Protein AF-A0A5J4VHN7-F1 (afdb_monomer_lite)

Structure (mmCIF, N/CA/C/O backbone):
data_AF-A0A5J4VHN7-F1
#
_entry.id   AF-A0A5J4VHN7-F1
#
loop_
_atom_site.group_PDB
_atom_site.id
_atom_site.type_symbol
_atom_site.label_atom_id
_atom_site.label_alt_id
_atom_site.label_comp_id
_atom_site.label_asym_id
_atom_site.label_entity_id
_atom_site.label_seq_id
_atom_site.pdbx_PDB_ins_code
_atom_site.Cartn_x
_atom_site.Cartn_y
_atom_site.Cartn_z
_atom_site.occupancy
_atom_site.B_iso_or_equiv
_atom_site.auth_seq_id
_atom_site.auth_comp_id
_atom_site.auth_asym_id
_atom_site.auth_atom_id
_atom_site.pdbx_PDB_model_num
ATOM 1 N N . MET A 1 1 ? 32.697 3.827 20.629 1.00 34.69 1 MET A N 1
ATOM 2 C CA . MET A 1 1 ? 31.539 4.498 21.250 1.00 34.69 1 MET A CA 1
ATOM 3 C C . MET A 1 1 ? 30.341 4.150 20.385 1.00 34.69 1 MET A C 1
ATOM 5 O O . MET A 1 1 ? 30.080 4.809 19.391 1.00 34.69 1 MET A O 1
ATOM 9 N N . THR A 1 2 ? 29.761 2.983 20.647 1.00 31.05 2 THR A N 1
ATOM 10 C CA . THR A 1 2 ? 28.743 2.364 19.795 1.00 31.05 2 THR A CA 1
ATOM 11 C C . THR A 1 2 ? 27.408 2.992 20.154 1.00 31.05 2 THR A C 1
ATOM 13 O O . THR A 1 2 ? 26.916 2.765 21.260 1.00 31.05 2 THR A O 1
ATOM 16 N N . LEU A 1 3 ? 26.866 3.822 19.262 1.00 32.84 3 LEU A N 1
ATOM 17 C CA . LEU A 1 3 ? 25.521 4.370 19.396 1.00 32.84 3 LEU A CA 1
ATOM 18 C C . LEU A 1 3 ? 24.545 3.189 19.435 1.00 32.84 3 LEU A C 1
ATOM 20 O O . LEU A 1 3 ? 24.262 2.569 18.414 1.00 32.84 3 LEU A O 1
ATOM 24 N N . HIS A 1 4 ? 24.097 2.838 20.638 1.0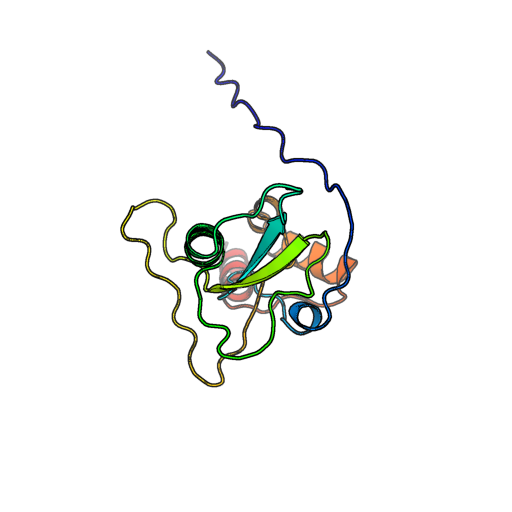0 35.31 4 HIS A N 1
ATOM 25 C CA . HIS A 1 4 ? 22.940 1.981 20.826 1.00 35.31 4 HIS A CA 1
ATOM 26 C C . HIS A 1 4 ? 21.743 2.852 20.470 1.00 35.31 4 HIS A C 1
ATOM 28 O O . HIS A 1 4 ? 21.303 3.670 21.276 1.00 35.31 4 HIS A O 1
ATOM 34 N N . LEU A 1 5 ? 21.280 2.743 19.226 1.00 39.34 5 LEU A N 1
ATOM 35 C CA . LEU A 1 5 ? 19.956 3.224 18.873 1.00 39.34 5 LEU A CA 1
ATOM 36 C C . LEU A 1 5 ? 18.982 2.453 19.767 1.00 39.34 5 LEU A C 1
ATOM 38 O O . LEU A 1 5 ? 18.848 1.236 19.634 1.00 39.34 5 LEU A O 1
ATOM 42 N N . ASN A 1 6 ? 18.380 3.154 20.729 1.00 37.69 6 ASN A N 1
ATOM 43 C CA . ASN A 1 6 ? 17.225 2.664 21.461 1.00 37.69 6 ASN A CA 1
ATOM 44 C C . ASN A 1 6 ? 16.152 2.370 20.414 1.00 37.69 6 ASN A C 1
ATOM 46 O O . ASN A 1 6 ? 15.504 3.284 19.914 1.00 37.69 6 ASN A O 1
ATOM 50 N N . GLN A 1 7 ? 16.020 1.099 20.044 1.00 43.31 7 GLN A N 1
ATOM 51 C CA . GLN A 1 7 ? 14.852 0.604 19.340 1.00 43.31 7 GLN A CA 1
ATOM 52 C C . GLN A 1 7 ? 13.684 0.789 20.305 1.00 43.31 7 GLN A C 1
ATOM 54 O O . GLN A 1 7 ? 13.457 -0.052 21.177 1.00 43.31 7 GLN A O 1
ATOM 59 N N . GLU A 1 8 ? 12.993 1.925 20.211 1.00 45.75 8 GLU A N 1
ATOM 60 C CA . GLU A 1 8 ? 11.647 2.038 20.752 1.00 45.75 8 GLU A CA 1
ATOM 61 C C . GLU A 1 8 ? 10.874 0.843 20.194 1.00 45.75 8 GLU A C 1
ATOM 63 O O . GLU A 1 8 ? 10.734 0.682 18.982 1.00 45.75 8 GLU A O 1
ATOM 68 N N . GLN A 1 9 ? 10.524 -0.087 21.085 1.00 47.00 9 GLN A N 1
ATOM 69 C CA . GLN A 1 9 ? 9.887 -1.345 20.732 1.00 47.00 9 GLN A CA 1
ATOM 70 C C . GLN A 1 9 ? 8.610 -1.028 19.964 1.00 47.00 9 GLN A C 1
ATOM 72 O O . GLN A 1 9 ? 7.620 -0.609 20.565 1.00 47.00 9 GLN A O 1
ATOM 77 N N . ILE A 1 10 ? 8.632 -1.246 18.648 1.00 46.50 10 ILE A N 1
ATOM 78 C CA . ILE A 1 10 ? 7.430 -1.231 17.820 1.00 46.50 10 ILE A CA 1
ATOM 79 C C . ILE A 1 10 ? 6.427 -2.151 18.527 1.00 46.50 10 ILE A C 1
ATOM 81 O O . ILE A 1 10 ? 6.747 -3.327 18.754 1.00 46.50 10 ILE A O 1
ATOM 85 N N . PRO A 1 11 ? 5.261 -1.646 18.968 1.00 52.97 11 PRO A N 1
ATOM 86 C CA . PRO A 1 11 ? 4.345 -2.450 19.751 1.00 52.97 11 PRO A CA 1
ATOM 87 C C . PRO A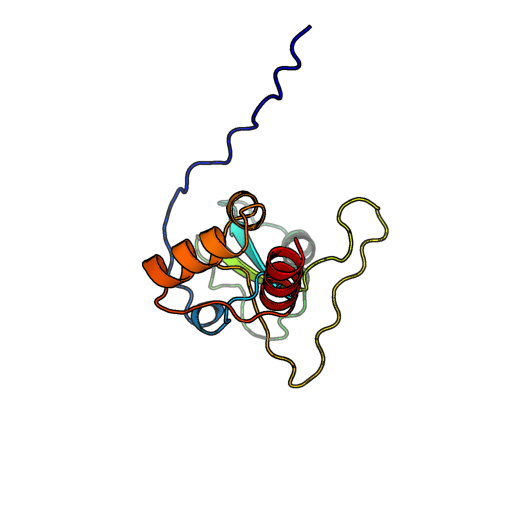 1 11 ? 3.953 -3.678 18.933 1.00 52.97 11 PRO A C 1
ATOM 89 O O . PRO A 1 11 ? 3.452 -3.566 17.814 1.00 52.97 11 PRO A O 1
ATOM 92 N N . LYS A 1 12 ? 4.209 -4.865 19.497 1.00 58.09 12 LYS A N 1
ATOM 93 C CA . LYS A 1 12 ? 3.824 -6.146 18.898 1.00 58.09 12 LYS A CA 1
ATOM 94 C C . LYS A 1 12 ? 2.350 -6.074 18.504 1.00 58.09 12 LYS A C 1
ATOM 96 O O . LYS A 1 12 ? 1.542 -5.639 19.321 1.00 58.09 12 LYS A O 1
ATOM 101 N N . ALA A 1 13 ? 2.008 -6.505 17.288 1.00 67.00 13 ALA A N 1
ATOM 102 C CA . ALA A 1 13 ? 0.627 -6.527 16.813 1.00 67.00 13 ALA A CA 1
ATOM 103 C C . ALA A 1 13 ? -0.304 -7.129 17.884 1.00 67.00 13 ALA A C 1
ATOM 105 O O . ALA A 1 13 ? -0.137 -8.281 18.289 1.00 67.00 13 ALA A O 1
ATOM 106 N N . ILE A 1 14 ? -1.247 -6.319 18.375 1.00 73.38 14 ILE A N 1
ATOM 107 C CA . ILE A 1 14 ? -2.121 -6.668 19.508 1.00 73.38 14 ILE A CA 1
ATOM 108 C C . ILE A 1 14 ? -3.463 -7.274 19.071 1.00 73.38 14 ILE A C 1
ATOM 110 O O . ILE A 1 14 ? -4.249 -7.686 19.920 1.00 73.38 14 ILE A O 1
ATOM 114 N N . GLY A 1 15 ? -3.741 -7.326 17.764 1.00 77.06 15 GLY A N 1
ATOM 115 C CA . GLY A 1 15 ? -4.983 -7.864 17.215 1.00 77.06 15 GLY A CA 1
ATOM 116 C C . GLY A 1 15 ? -5.038 -7.828 15.687 1.00 77.06 15 GLY A C 1
ATOM 117 O O . GLY A 1 15 ? -4.167 -7.251 15.038 1.00 77.06 15 GLY A O 1
ATOM 118 N N . LEU A 1 16 ? -6.083 -8.446 15.132 1.00 79.00 16 LEU A N 1
ATOM 119 C CA . LEU A 1 16 ? -6.421 -8.458 13.708 1.00 79.00 16 LEU A CA 1
ATOM 120 C C . LEU A 1 16 ? -7.873 -7.994 13.542 1.00 79.00 16 LEU A C 1
ATOM 122 O O . LEU A 1 16 ? -8.735 -8.376 14.332 1.00 79.00 16 LEU A O 1
ATOM 126 N N . GLY A 1 17 ? -8.146 -7.202 12.507 1.00 83.25 17 GLY A N 1
ATOM 127 C CA . GLY A 1 17 ? -9.493 -6.751 12.159 1.00 83.25 17 GLY A CA 1
ATOM 128 C C . GLY A 1 17 ? -9.731 -6.815 10.654 1.00 83.25 17 GLY A C 1
ATOM 129 O O . GLY A 1 17 ? -8.793 -6.692 9.868 1.00 83.25 17 GLY A O 1
ATOM 130 N N . VAL A 1 18 ? -10.989 -7.006 10.254 1.00 84.25 18 VAL A N 1
ATOM 131 C CA . VAL A 1 18 ? -11.406 -6.997 8.845 1.00 84.25 18 VAL A CA 1
ATOM 132 C C . VAL A 1 18 ? -12.134 -5.690 8.558 1.00 84.25 18 VAL A C 1
ATOM 134 O O . VAL A 1 18 ? -13.185 -5.418 9.134 1.00 84.25 18 VAL A O 1
ATOM 137 N N . PHE A 1 19 ? -11.582 -4.888 7.649 1.00 84.88 19 PHE A N 1
ATOM 138 C CA . PHE A 1 19 ? -12.101 -3.567 7.306 1.00 84.88 19 PHE A CA 1
ATOM 139 C C . PHE A 1 19 ? -12.503 -3.527 5.833 1.00 84.88 19 PHE A C 1
ATOM 141 O O . PHE A 1 19 ? -11.706 -3.163 4.974 1.00 84.88 19 PHE A O 1
ATOM 148 N N . MET A 1 20 ? -13.763 -3.871 5.551 1.00 86.19 20 MET A N 1
ATOM 149 C CA . MET A 1 20 ? -14.267 -4.101 4.187 1.00 86.19 20 MET A CA 1
ATOM 150 C C . MET A 1 20 ? -13.933 -2.982 3.195 1.00 86.19 20 MET A C 1
ATOM 152 O O . MET A 1 20 ? -13.534 -3.264 2.072 1.00 86.19 20 MET A O 1
ATOM 156 N N . LEU A 1 21 ? -14.064 -1.713 3.594 1.00 84.50 21 LEU A N 1
ATOM 157 C CA . LEU A 1 21 ? -13.745 -0.591 2.705 1.00 84.50 21 LEU A CA 1
ATOM 158 C C . LEU A 1 21 ? -12.246 -0.506 2.392 1.00 84.50 21 LEU A C 1
ATOM 160 O O . LEU A 1 21 ? -11.884 -0.273 1.245 1.00 84.50 21 LEU A O 1
ATOM 164 N N . HIS A 1 22 ? -11.385 -0.765 3.377 1.00 86.81 22 HIS A N 1
ATOM 165 C CA . HIS A 1 22 ? -9.930 -0.711 3.207 1.00 86.81 22 HIS A CA 1
ATOM 166 C C . HIS A 1 22 ? -9.418 -1.875 2.357 1.00 86.81 22 HIS A C 1
ATOM 168 O O . HIS A 1 22 ? -8.468 -1.708 1.603 1.00 86.81 22 HIS A O 1
ATOM 174 N N . SER A 1 23 ? -10.090 -3.029 2.408 1.00 91.19 23 SER A N 1
ATOM 175 C CA . SER A 1 23 ? -9.783 -4.180 1.553 1.00 91.19 23 SER A CA 1
ATOM 176 C C . SER A 1 23 ? -10.001 -3.921 0.055 1.00 91.19 23 SER A C 1
ATOM 178 O O . SER A 1 23 ? -9.604 -4.755 -0.750 1.00 91.19 23 SER A O 1
ATOM 180 N N . ASN A 1 24 ? -10.617 -2.794 -0.331 1.00 94.00 24 ASN A N 1
ATOM 181 C CA . ASN A 1 24 ? -10.742 -2.379 -1.733 1.00 94.00 24 ASN A CA 1
ATOM 182 C C . ASN A 1 24 ? -9.590 -1.476 -2.213 1.00 94.00 24 ASN A C 1
ATOM 184 O O . ASN A 1 24 ? -9.535 -1.154 -3.398 1.00 94.00 24 ASN A O 1
ATOM 188 N N . CYS A 1 25 ? -8.700 -1.020 -1.327 1.00 95.69 25 CYS A N 1
ATOM 189 C CA . CYS A 1 25 ? -7.584 -0.154 -1.705 1.00 95.69 25 CYS A CA 1
ATOM 190 C C . CYS A 1 25 ? -6.407 -0.998 -2.173 1.00 95.69 25 CYS A C 1
ATOM 192 O O . CYS A 1 25 ? -5.853 -1.737 -1.370 1.00 95.69 25 CYS A O 1
ATOM 194 N N . ASN A 1 26 ? -5.993 -0.842 -3.430 1.00 97.44 26 ASN A N 1
ATOM 195 C CA . ASN A 1 26 ? -4.861 -1.578 -3.982 1.00 97.44 26 ASN A CA 1
ATOM 196 C C . ASN A 1 26 ? -3.510 -1.108 -3.427 1.00 97.44 26 ASN A C 1
ATOM 198 O O . ASN A 1 26 ? -3.366 -0.029 -2.842 1.00 97.44 26 ASN A O 1
ATOM 202 N N . HIS A 1 27 ? -2.493 -1.934 -3.666 1.00 97.56 27 HIS A N 1
ATOM 203 C CA . HIS A 1 27 ? -1.126 -1.666 -3.255 1.00 97.56 27 HIS A CA 1
ATOM 204 C C . HIS A 1 27 ? -0.387 -0.688 -4.181 1.00 97.56 27 HIS A C 1
ATOM 206 O O . HIS A 1 27 ? -0.371 -0.858 -5.400 1.00 97.56 27 HIS A O 1
ATOM 212 N N . SER A 1 28 ? 0.377 0.229 -3.589 1.00 97.56 28 SER A N 1
ATOM 213 C CA . SER A 1 28 ? 1.494 0.920 -4.241 1.00 97.56 28 SER A CA 1
ATOM 214 C C . SER A 1 28 ? 2.684 1.029 -3.283 1.00 97.56 28 SER A C 1
ATOM 216 O O . SER A 1 28 ? 2.504 1.305 -2.099 1.00 97.56 28 SER A O 1
ATOM 218 N N . CYS A 1 29 ? 3.921 0.873 -3.782 1.00 96.75 29 CYS A N 1
ATOM 219 C CA . CYS A 1 29 ? 5.132 1.153 -2.987 1.00 96.75 29 CYS A CA 1
ATOM 220 C C . CYS A 1 29 ? 5.399 2.663 -2.815 1.00 96.75 29 CYS A C 1
ATOM 222 O O . CYS A 1 29 ? 6.339 3.048 -2.116 1.00 96.75 29 CYS A O 1
ATOM 224 N N . ILE A 1 30 ? 4.610 3.501 -3.493 1.00 94.44 30 ILE A N 1
ATOM 225 C CA . ILE A 1 30 ? 4.533 4.959 -3.351 1.00 94.44 30 ILE A CA 1
ATOM 226 C C . ILE A 1 30 ? 3.051 5.342 -3.221 1.00 94.44 30 ILE A C 1
ATOM 228 O O . ILE A 1 30 ? 2.461 5.869 -4.164 1.00 94.44 30 ILE A O 1
ATOM 232 N N . PRO A 1 31 ? 2.402 4.968 -2.107 1.00 95.00 31 PRO A N 1
ATOM 233 C CA . PRO A 1 31 ? 0.966 5.152 -1.966 1.00 95.00 31 PRO A CA 1
ATOM 234 C C . PRO A 1 31 ? 0.607 6.633 -1.816 1.00 95.00 31 PRO A C 1
ATOM 236 O O . PRO A 1 31 ? 1.387 7.417 -1.271 1.00 95.00 31 PRO A O 1
ATOM 239 N N . ASN A 1 32 ? -0.590 7.002 -2.276 1.00 94.44 32 ASN A N 1
ATOM 240 C CA . ASN A 1 32 ? -1.150 8.346 -2.094 1.00 94.44 32 ASN A CA 1
ATOM 241 C C . ASN A 1 32 ? -2.015 8.463 -0.823 1.00 94.44 32 ASN A C 1
ATOM 243 O O . ASN A 1 32 ? -2.383 9.571 -0.426 1.00 94.44 32 ASN A O 1
ATOM 247 N N . SER A 1 33 ? -2.282 7.345 -0.142 1.00 92.88 33 SER A N 1
ATOM 248 C CA . SER A 1 33 ? -3.000 7.290 1.129 1.00 92.88 33 SER A CA 1
ATOM 249 C C . SER A 1 33 ? -2.315 6.355 2.132 1.00 92.88 33 SER A C 1
ATOM 251 O O . SER A 1 33 ? -1.550 5.464 1.765 1.00 92.88 33 SER A O 1
ATOM 253 N N . GLU A 1 34 ? -2.589 6.558 3.415 1.00 90.44 34 GLU A N 1
ATOM 254 C CA . GLU A 1 34 ? -2.150 5.704 4.515 1.00 90.44 34 GLU A CA 1
ATOM 255 C C . GLU A 1 34 ? -3.335 5.346 5.419 1.00 90.44 34 GLU A C 1
ATOM 257 O O . GLU A 1 34 ? -4.274 6.131 5.583 1.00 90.44 34 GLU A O 1
ATOM 262 N N . ALA A 1 35 ? -3.302 4.138 5.984 1.00 85.94 35 ALA A N 1
ATOM 263 C CA . ALA A 1 35 ? -4.321 3.654 6.904 1.00 85.94 35 ALA A CA 1
ATOM 264 C C . ALA A 1 35 ? -3.849 3.868 8.349 1.00 85.94 35 ALA A C 1
ATOM 266 O O . ALA A 1 35 ? -2.856 3.284 8.777 1.00 85.94 35 ALA A O 1
ATOM 267 N N . VAL A 1 36 ? -4.570 4.694 9.102 1.00 82.06 36 VAL A N 1
ATOM 268 C CA . VAL A 1 36 ? -4.234 5.082 10.477 1.00 82.06 36 VAL A CA 1
ATOM 269 C C . VAL A 1 36 ? -5.264 4.499 11.435 1.00 82.06 36 VAL A C 1
ATOM 271 O O . VAL A 1 36 ? -6.471 4.664 11.244 1.00 82.06 36 VAL A O 1
ATOM 274 N N . VAL A 1 37 ? -4.789 3.811 12.475 1.00 75.75 37 VAL A N 1
ATOM 275 C CA . VAL A 1 37 ? -5.635 3.247 13.533 1.00 75.75 37 VAL A CA 1
ATOM 276 C C . VAL A 1 37 ? -5.711 4.217 14.706 1.00 75.75 37 VAL A C 1
ATOM 278 O O . VAL A 1 37 ? -4.697 4.526 15.327 1.00 75.75 37 VAL A O 1
ATOM 281 N N . TYR A 1 38 ? -6.923 4.618 15.070 1.00 70.62 38 TYR A N 1
ATOM 282 C CA . TYR A 1 38 ? -7.209 5.383 16.280 1.00 70.62 38 TYR A CA 1
ATOM 283 C C . TYR A 1 38 ? -7.824 4.462 17.329 1.00 70.62 38 TYR A C 1
ATOM 285 O O . TYR A 1 38 ? -8.843 3.814 17.077 1.00 70.62 38 TYR A O 1
ATOM 293 N N . LYS A 1 39 ? -7.212 4.396 18.514 1.00 67.06 39 LYS A N 1
ATOM 294 C CA . LYS A 1 39 ? -7.816 3.729 19.673 1.00 67.06 39 LYS A CA 1
ATOM 295 C C . LYS A 1 39 ? -8.868 4.657 20.261 1.00 67.06 39 LYS A C 1
ATOM 297 O O . LYS A 1 39 ? -8.555 5.803 20.561 1.00 67.06 39 LYS A O 1
ATOM 302 N N . ILE A 1 40 ? -10.086 4.161 20.435 1.00 64.12 40 ILE A N 1
ATOM 303 C CA . ILE A 1 40 ? -11.144 4.919 21.100 1.00 64.12 40 ILE A CA 1
ATOM 304 C C . ILE A 1 40 ? -10.940 4.730 22.611 1.00 64.12 40 ILE A C 1
ATOM 306 O O . ILE A 1 40 ? -10.966 3.580 23.065 1.00 64.12 40 ILE A O 1
ATOM 310 N N . PRO A 1 41 ? -10.661 5.799 23.385 1.00 54.06 41 PRO A N 1
ATOM 311 C CA . PRO A 1 41 ? -10.403 5.678 24.815 1.00 54.06 41 PRO A CA 1
ATOM 312 C C . PRO A 1 41 ? -11.598 5.073 25.557 1.00 54.06 41 PRO A C 1
ATOM 314 O O . PRO A 1 41 ? -12.753 5.359 25.246 1.00 54.06 41 PRO A O 1
ATOM 317 N N . GLN A 1 42 ? -11.314 4.261 26.575 1.00 55.56 42 GLN A N 1
ATOM 318 C CA . GLN A 1 42 ? -12.305 3.882 27.575 1.00 55.56 42 GLN A CA 1
ATOM 319 C C . GLN A 1 42 ? -12.420 5.026 28.580 1.00 55.56 42 GLN A C 1
ATOM 321 O O . GLN A 1 42 ? -11.593 5.121 29.484 1.00 55.56 42 GLN A O 1
ATOM 326 N N . THR A 1 43 ? -13.429 5.881 28.465 1.00 48.34 43 THR A N 1
ATOM 327 C CA . THR A 1 43 ? -13.818 6.720 29.601 1.00 48.34 43 THR A CA 1
ATOM 328 C C . THR A 1 43 ? -15.312 6.599 29.853 1.00 48.34 43 THR A C 1
ATOM 330 O O . THR A 1 43 ? -16.152 6.906 29.014 1.00 48.34 43 THR A O 1
ATOM 333 N N . SER A 1 44 ? -15.638 6.159 31.067 1.00 46.38 44 SER A N 1
ATOM 334 C CA . SER A 1 44 ? -16.914 6.429 31.734 1.00 46.38 44 SER A CA 1
ATOM 335 C C . SER A 1 44 ? -17.087 7.918 32.074 1.00 46.38 44 SER A C 1
ATOM 337 O O . SER A 1 44 ? -18.128 8.311 32.594 1.00 46.38 44 SER A O 1
ATOM 339 N N . GLU A 1 45 ? -16.082 8.746 31.786 1.00 49.53 45 GLU A N 1
ATOM 340 C CA . GLU A 1 45 ? -16.162 10.199 31.816 1.00 49.53 45 GLU A CA 1
ATOM 341 C C . GLU A 1 45 ? -16.593 10.704 30.439 1.00 49.53 45 GLU A C 1
ATOM 343 O O . GLU A 1 45 ? -15.999 10.355 29.416 1.00 49.53 45 GLU A O 1
ATOM 348 N N . GLN A 1 46 ? -17.667 11.493 30.440 1.00 48.22 46 GLN A N 1
ATOM 349 C CA . GLN A 1 46 ? -18.171 12.230 29.290 1.00 48.22 46 GLN A CA 1
ATOM 350 C C . GLN A 1 46 ? -17.010 13.029 28.686 1.00 48.22 46 GLN A C 1
ATOM 352 O O . GLN A 1 46 ? -16.593 14.031 29.257 1.00 48.22 46 GLN A O 1
ATOM 357 N N . LEU A 1 47 ? -16.455 12.572 27.562 1.00 49.94 47 LEU A N 1
ATOM 358 C CA . LEU A 1 47 ? -15.568 13.412 26.767 1.00 49.94 47 LEU A CA 1
ATOM 359 C C . LEU A 1 47 ? -16.427 14.575 26.268 1.00 49.94 47 LEU A C 1
ATOM 361 O O . LEU A 1 47 ? -17.413 14.350 25.562 1.00 49.94 47 LEU A O 1
ATOM 365 N N . ASP A 1 48 ? -16.098 15.799 26.683 1.00 48.56 48 ASP A N 1
ATOM 366 C CA . ASP A 1 48 ? -16.800 16.994 26.224 1.00 48.56 48 ASP A CA 1
ATOM 367 C C . ASP A 1 48 ? -16.800 17.004 24.691 1.00 48.56 48 ASP A C 1
ATOM 369 O O . ASP A 1 48 ? -15.771 16.762 24.053 1.00 48.56 48 ASP A O 1
ATOM 373 N N . ASN A 1 49 ? -17.959 17.286 24.089 1.00 48.06 49 ASN A N 1
ATOM 374 C CA . ASN A 1 49 ? -18.151 17.246 22.634 1.00 48.06 49 ASN A CA 1
ATOM 375 C C . ASN A 1 49 ? -17.075 18.048 21.869 1.00 48.06 49 ASN A C 1
ATOM 377 O O . ASN A 1 49 ? -16.692 17.670 20.767 1.00 48.06 49 ASN A O 1
ATOM 381 N N . GLU A 1 50 ? -16.524 19.101 22.480 1.00 50.62 50 GLU A N 1
ATOM 382 C CA . GLU A 1 50 ? -15.454 19.931 21.915 1.00 50.62 50 GLU A CA 1
ATOM 383 C C . GLU A 1 50 ? -14.092 19.206 21.804 1.00 50.62 50 GLU A C 1
ATOM 385 O O . GLU A 1 50 ? -13.300 19.491 20.903 1.00 50.62 50 GLU A O 1
ATOM 390 N N . GLN A 1 51 ? -13.798 18.254 22.697 1.00 50.59 51 GLN A N 1
ATOM 391 C CA . GLN A 1 51 ? -12.580 17.434 22.652 1.00 50.59 51 GLN A CA 1
ATOM 392 C C . GLN A 1 51 ? -12.705 16.308 21.622 1.00 50.59 51 GLN A C 1
ATOM 394 O O . GLN A 1 51 ? -11.765 16.074 20.861 1.00 50.59 51 GLN A O 1
ATOM 399 N N . ILE A 1 52 ? -13.889 15.690 21.521 1.00 49.56 52 ILE A N 1
ATOM 400 C CA . ILE A 1 52 ? -14.210 14.731 20.453 1.00 49.56 52 ILE A CA 1
ATOM 401 C C . ILE A 1 52 ? -14.082 15.415 19.087 1.00 49.56 52 ILE A C 1
ATOM 403 O O . ILE A 1 52 ? -13.450 14.876 18.183 1.00 49.56 52 ILE A O 1
ATOM 407 N N . GLU A 1 53 ? -14.609 16.631 18.930 1.00 48.00 53 GLU A N 1
ATOM 408 C CA . GLU A 1 53 ? -14.491 17.394 17.683 1.00 48.00 53 GLU A CA 1
ATOM 409 C C . GLU A 1 53 ? -13.045 17.766 17.326 1.00 48.00 53 GLU A C 1
ATOM 411 O O . GLU A 1 53 ? -12.723 17.813 16.140 1.00 48.00 53 GLU A O 1
ATOM 416 N N . LYS A 1 54 ? -12.160 17.990 18.309 1.00 51.22 54 LYS A N 1
ATOM 417 C CA . LYS A 1 54 ? -10.735 18.299 18.078 1.00 51.22 54 LYS A CA 1
ATOM 418 C C . LYS A 1 54 ? -9.901 17.057 17.739 1.00 51.22 54 LYS A C 1
ATOM 420 O O . LYS A 1 54 ? -9.116 17.119 16.793 1.00 51.22 54 LYS A O 1
ATOM 425 N N . GLU A 1 55 ? -10.089 15.931 18.434 1.00 48.72 55 GLU A N 1
ATOM 426 C CA . GLU A 1 55 ? -9.350 14.680 18.166 1.00 48.72 55 GLU A CA 1
ATOM 427 C C . GLU A 1 55 ? -9.887 13.896 16.955 1.00 48.72 55 GLU A C 1
ATOM 429 O O . GLU A 1 55 ? -9.115 13.243 16.253 1.00 48.72 55 GLU A O 1
ATOM 434 N N . PHE A 1 56 ? -11.185 14.004 16.647 1.00 52.44 56 PHE A N 1
ATOM 435 C CA . PHE A 1 56 ? -11.831 13.333 15.508 1.00 52.44 56 PHE A CA 1
ATOM 436 C C . PHE A 1 56 ? -12.171 14.279 14.349 1.00 52.44 56 PHE A C 1
ATOM 438 O O . PHE A 1 56 ? -12.916 13.884 13.444 1.00 52.44 56 PHE A O 1
ATOM 445 N N . SER A 1 57 ? -11.622 15.502 14.359 1.00 40.31 57 SER A N 1
ATOM 446 C CA . SER A 1 57 ? -11.879 16.555 13.369 1.00 40.31 57 SER A CA 1
ATOM 447 C C . SER A 1 57 ? -11.813 16.031 11.925 1.00 40.31 57 SER A C 1
ATOM 449 O O . SER A 1 57 ? -10.745 15.806 11.370 1.00 40.31 57 SER A O 1
ATOM 451 N N . PHE A 1 58 ? -12.982 15.775 11.325 1.00 44.56 58 PHE A N 1
ATOM 452 C CA . PHE A 1 58 ? -13.365 16.148 9.956 1.00 44.56 58 PHE A CA 1
ATOM 453 C C . PHE A 1 58 ? -14.803 15.671 9.663 1.00 44.56 58 PHE A C 1
ATOM 455 O O . PHE A 1 58 ? -15.061 14.482 9.491 1.00 44.56 58 PHE A O 1
ATOM 462 N N . SER A 1 59 ? -15.724 16.639 9.643 1.00 38.81 59 SER A N 1
ATOM 463 C CA . SER A 1 59 ? -17.065 16.667 9.032 1.00 38.81 59 SER A CA 1
ATOM 464 C C . SER A 1 59 ? -17.693 15.335 8.574 1.00 38.81 59 SER A C 1
ATOM 466 O O . SER A 1 59 ? -17.752 15.051 7.376 1.00 38.81 59 SER A O 1
ATOM 468 N N . TYR A 1 60 ? -18.285 14.576 9.498 1.00 41.53 60 TYR A N 1
ATOM 469 C CA . TYR A 1 60 ? -19.376 13.655 9.161 1.00 41.53 60 TYR A CA 1
ATOM 470 C C . TYR A 1 60 ? -20.691 14.366 9.494 1.00 41.53 60 TYR A C 1
ATOM 472 O O . TYR A 1 60 ? -21.237 14.245 10.589 1.00 41.53 60 TYR A O 1
ATOM 480 N N . GLN A 1 61 ? -21.162 15.210 8.572 1.00 36.38 61 GLN A N 1
ATOM 481 C CA . GLN A 1 61 ? -22.484 15.819 8.692 1.00 36.38 61 GLN A CA 1
ATOM 482 C C . GLN A 1 61 ? -23.545 14.715 8.588 1.00 36.38 61 GLN A C 1
ATOM 484 O O . GLN A 1 61 ? -23.922 14.307 7.494 1.00 36.38 61 GLN A O 1
ATOM 489 N N . GLY A 1 62 ? -24.045 14.254 9.736 1.00 35.41 62 GLY A N 1
ATOM 490 C CA . GLY A 1 62 ? -25.419 13.760 9.823 1.00 35.41 62 GLY A CA 1
ATOM 491 C C . GLY A 1 62 ? -25.654 12.274 10.077 1.00 35.41 62 GLY A C 1
ATOM 492 O O . GLY A 1 62 ? -26.773 11.833 9.830 1.00 35.41 62 GLY A O 1
ATOM 493 N N . GLN A 1 63 ? -24.700 11.498 10.602 1.00 39.59 63 GLN A N 1
ATOM 494 C CA . GLN A 1 63 ? -25.033 10.198 11.208 1.00 39.59 63 GLN A CA 1
ATOM 495 C C . GLN A 1 63 ? -24.322 10.021 12.551 1.00 39.59 63 GLN A C 1
ATOM 497 O O . GLN A 1 63 ? -23.119 10.237 12.666 1.00 39.59 63 GLN A O 1
ATOM 502 N N . ASN A 1 64 ? -25.122 9.686 13.565 1.00 38.28 64 ASN A N 1
ATOM 503 C CA . ASN A 1 64 ? -24.773 9.608 14.979 1.00 38.28 64 ASN A CA 1
ATOM 504 C C . ASN A 1 64 ? -23.457 8.855 15.238 1.00 38.28 64 ASN A C 1
ATOM 506 O O . ASN A 1 64 ? -23.366 7.650 15.010 1.00 38.28 64 ASN A O 1
ATOM 510 N N . LEU A 1 65 ? -22.481 9.551 15.829 1.00 45.12 65 LEU A N 1
ATOM 511 C CA . LEU A 1 65 ? -21.288 8.963 16.459 1.00 45.12 65 LEU A CA 1
ATOM 512 C C . LEU A 1 65 ? -21.626 8.110 17.703 1.00 45.12 65 LEU A C 1
ATOM 514 O O . LEU A 1 65 ? -20.739 7.476 18.267 1.00 45.12 65 LEU A O 1
ATOM 518 N N . GLU A 1 66 ? -22.903 8.029 18.098 1.00 43.72 66 GLU A N 1
ATOM 519 C CA . GLU A 1 66 ? -23.396 7.263 19.255 1.00 43.72 66 GLU A CA 1
ATOM 520 C C . GLU A 1 66 ? -23.167 5.734 19.179 1.00 43.72 66 GLU A C 1
ATOM 522 O O . GLU 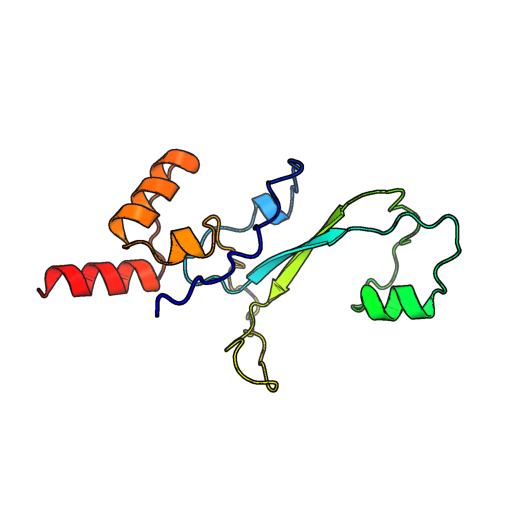A 1 66 ? -23.508 5.019 20.122 1.00 43.72 66 GLU A O 1
ATOM 527 N N . ILE A 1 67 ? -22.596 5.197 18.092 1.00 44.59 67 ILE A N 1
ATOM 528 C CA . ILE A 1 67 ? -22.465 3.741 17.874 1.00 44.59 67 ILE A CA 1
ATOM 529 C C . ILE A 1 67 ? -21.041 3.202 18.108 1.00 44.59 67 ILE A C 1
ATOM 531 O O . ILE A 1 67 ? -20.852 1.988 18.134 1.00 44.59 67 ILE A O 1
ATOM 535 N N . LEU A 1 68 ? -20.026 4.027 18.375 1.00 46.44 68 LEU A N 1
ATOM 536 C CA . LEU A 1 68 ? -18.689 3.498 18.695 1.00 46.44 68 LEU A CA 1
ATOM 537 C C . LEU A 1 68 ? -18.561 3.159 20.189 1.00 46.44 68 LEU A C 1
ATOM 539 O O . LEU A 1 68 ? -17.771 3.745 20.924 1.00 46.44 68 LEU A O 1
ATOM 543 N N . ARG A 1 69 ? -19.366 2.191 20.645 1.00 46.69 69 ARG A N 1
ATOM 544 C CA . ARG A 1 69 ? -19.187 1.541 21.948 1.00 46.69 69 ARG A CA 1
ATOM 545 C C . ARG A 1 69 ? -17.961 0.635 21.867 1.00 46.69 69 ARG A C 1
ATOM 547 O O . ARG A 1 69 ? -18.093 -0.495 21.421 1.00 46.69 69 ARG A O 1
ATOM 554 N N . GLU A 1 70 ? -16.812 1.155 22.299 1.00 56.47 70 GLU A N 1
ATOM 555 C CA . GLU A 1 70 ? -15.534 0.439 22.458 1.00 56.47 70 GLU A CA 1
ATOM 556 C C . GLU A 1 70 ? -14.919 -0.076 21.136 1.00 56.47 70 GLU A C 1
ATOM 558 O O . GLU A 1 70 ? -15.534 -0.819 20.376 1.00 56.47 70 GLU A O 1
ATOM 563 N N . GLY A 1 71 ? -13.666 0.288 20.831 1.00 61.94 71 GLY A N 1
ATOM 564 C CA . GLY A 1 71 ? -12.987 -0.273 19.657 1.00 61.94 71 GLY A CA 1
ATOM 565 C C . GLY A 1 71 ? -11.844 0.558 19.084 1.00 61.94 71 GLY A C 1
ATOM 566 O O . GLY A 1 71 ? -11.295 1.454 19.726 1.00 61.94 71 GLY A O 1
ATOM 567 N N . ALA A 1 72 ? -11.473 0.226 17.849 1.00 65.81 72 ALA A N 1
ATOM 568 C CA . ALA A 1 72 ? -10.482 0.947 17.066 1.00 65.81 72 ALA A CA 1
ATOM 569 C C . ALA A 1 72 ? -11.103 1.410 15.743 1.00 65.81 72 ALA A C 1
ATOM 571 O O . ALA A 1 72 ? -11.796 0.642 15.073 1.00 65.81 72 ALA A O 1
ATOM 572 N N . LEU A 1 73 ? -10.844 2.659 15.365 1.00 72.50 73 LEU A N 1
ATOM 573 C CA . LEU A 1 73 ? -11.247 3.223 14.083 1.00 72.50 73 LEU A CA 1
ATOM 574 C C . LEU A 1 73 ? -10.059 3.158 13.122 1.00 72.50 73 LEU A C 1
ATOM 576 O O . LEU A 1 73 ? -9.018 3.744 13.404 1.00 72.50 73 LEU A O 1
ATOM 580 N N . LEU A 1 74 ? -10.220 2.487 11.982 1.00 77.88 74 LEU A N 1
ATOM 581 C CA . LEU A 1 74 ? -9.258 2.562 10.882 1.00 77.88 74 LEU A CA 1
ATOM 582 C C . LEU A 1 74 ? -9.706 3.658 9.910 1.00 77.88 74 LEU A C 1
ATOM 584 O O . LEU A 1 74 ? -10.842 3.634 9.428 1.00 77.88 74 LEU A O 1
ATOM 588 N N . ARG A 1 75 ? -8.830 4.628 9.651 1.00 82.44 75 ARG A N 1
ATOM 589 C CA . ARG A 1 75 ? -9.086 5.772 8.773 1.00 82.44 75 ARG A CA 1
ATOM 590 C C . ARG A 1 75 ? -8.072 5.793 7.637 1.00 82.44 75 ARG A C 1
ATOM 592 O O . ARG A 1 75 ? -6.878 5.692 7.886 1.00 82.44 75 ARG A O 1
ATOM 599 N N . LEU A 1 76 ? -8.543 6.021 6.414 1.00 85.12 76 LEU A N 1
ATOM 600 C CA . LEU A 1 76 ? -7.684 6.395 5.292 1.00 85.12 76 LEU A CA 1
ATOM 601 C C . LEU A 1 76 ? -7.467 7.902 5.299 1.00 85.12 76 LEU A C 1
ATOM 603 O O . LEU A 1 76 ? -8.429 8.673 5.282 1.00 85.12 76 LEU A O 1
ATOM 607 N N . VAL A 1 77 ? -6.207 8.316 5.315 1.00 85.75 77 VAL A N 1
ATOM 608 C CA . VAL A 1 77 ? -5.809 9.720 5.188 1.00 85.75 77 VAL A CA 1
ATOM 609 C C . VAL A 1 77 ? -4.859 9.876 4.007 1.00 85.75 77 VAL A C 1
ATOM 611 O O . VAL A 1 77 ? -4.213 8.920 3.579 1.00 85.75 77 VAL A O 1
ATOM 614 N N . THR A 1 78 ? -4.812 11.065 3.414 1.00 86.69 78 THR A N 1
ATOM 615 C CA . THR A 1 78 ? -3.849 11.373 2.348 1.00 86.69 78 THR A CA 1
ATOM 616 C C . THR A 1 78 ? -2.442 11.373 2.922 1.00 86.69 78 THR A C 1
ATOM 618 O O . THR A 1 78 ? -2.221 12.003 3.959 1.00 86.69 78 THR A O 1
ATOM 621 N N . LYS A 1 79 ? -1.492 10.739 2.231 1.00 83.44 79 LYS A N 1
ATOM 622 C CA . LYS A 1 79 ? -0.100 10.729 2.682 1.00 83.44 79 LYS A CA 1
ATOM 623 C C . LYS A 1 79 ? 0.496 12.142 2.632 1.00 83.44 79 LYS A C 1
ATOM 625 O O . LYS A 1 79 ? 0.146 12.957 1.774 1.00 83.44 79 LYS A O 1
ATOM 630 N N . ARG A 1 80 ? 1.388 12.429 3.572 1.00 80.06 80 ARG A N 1
ATOM 631 C CA . ARG A 1 80 ? 2.116 13.692 3.704 1.00 80.06 80 ARG A CA 1
ATOM 632 C C . ARG A 1 80 ? 3.351 13.732 2.792 1.00 80.06 80 ARG A C 1
ATOM 634 O O . ARG A 1 80 ? 4.031 12.724 2.620 1.00 80.06 80 ARG A O 1
ATOM 641 N N . LEU A 1 81 ? 3.614 14.887 2.180 1.00 66.12 81 LEU A N 1
ATOM 642 C CA . LEU A 1 81 ? 4.866 15.184 1.482 1.00 66.12 81 LEU A CA 1
ATOM 643 C C . LEU A 1 81 ? 5.855 15.725 2.520 1.00 66.12 81 LEU A C 1
ATOM 645 O O . LEU A 1 81 ? 5.647 16.824 3.034 1.00 66.12 81 LEU A O 1
ATOM 649 N N . ASP A 1 82 ? 6.891 14.933 2.794 1.00 61.81 82 ASP A N 1
ATOM 650 C CA . ASP A 1 82 ? 8.057 15.228 3.636 1.00 61.81 82 ASP A CA 1
ATOM 651 C C . ASP A 1 82 ? 7.768 15.396 5.144 1.00 61.81 82 ASP A C 1
ATOM 653 O O . ASP A 1 82 ? 7.407 16.466 5.628 1.00 61.81 82 ASP A O 1
ATOM 657 N N . ASP A 1 83 ? 8.016 14.337 5.926 1.00 56.72 83 ASP A N 1
ATOM 658 C CA . ASP A 1 83 ? 7.815 14.313 7.390 1.00 56.72 83 ASP A CA 1
ATOM 659 C C . ASP A 1 83 ? 8.834 15.161 8.187 1.00 56.72 83 ASP A C 1
ATOM 661 O O . ASP A 1 83 ? 8.765 15.232 9.413 1.00 56.72 83 ASP A O 1
ATOM 665 N N . GLN A 1 84 ? 9.803 15.790 7.512 1.00 52.47 84 GLN A N 1
ATOM 666 C CA . GLN A 1 84 ?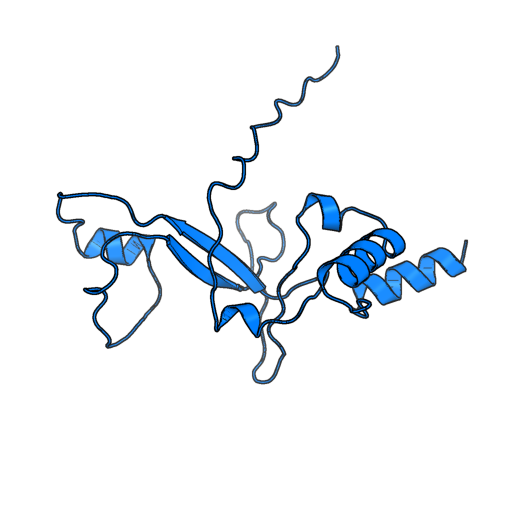 10.953 16.453 8.146 1.00 52.47 84 GLN A CA 1
ATOM 667 C C . GLN A 1 84 ? 10.718 17.934 8.492 1.00 52.47 84 GLN A C 1
ATOM 669 O O . GLN A 1 84 ? 11.432 18.460 9.341 1.00 52.47 84 GLN A O 1
ATOM 674 N N . ASP A 1 85 ? 9.715 18.601 7.907 1.00 46.91 85 ASP A N 1
ATOM 675 C CA . ASP A 1 85 ? 9.455 20.028 8.139 1.00 46.91 85 ASP A CA 1
ATOM 676 C C . ASP A 1 85 ? 8.005 20.295 8.568 1.00 46.91 85 ASP A C 1
ATOM 678 O O . ASP A 1 85 ? 7.053 19.731 8.029 1.00 46.91 85 ASP A O 1
ATOM 682 N N . GLN A 1 86 ? 7.824 21.241 9.500 1.00 52.06 86 GLN A N 1
ATOM 683 C CA . GLN A 1 86 ? 6.530 21.679 10.065 1.00 52.06 86 GLN A CA 1
ATOM 684 C C . GLN A 1 86 ? 5.560 22.308 9.038 1.00 52.06 86 GLN A C 1
ATOM 686 O O . GLN A 1 86 ? 4.506 22.820 9.410 1.00 52.06 86 GLN A O 1
ATOM 691 N N . ASN A 1 87 ? 5.902 22.281 7.748 1.00 51.38 87 ASN A N 1
ATOM 692 C CA . ASN A 1 87 ? 5.097 22.778 6.636 1.00 51.38 87 ASN A CA 1
ATOM 693 C C . ASN A 1 87 ? 4.671 21.634 5.699 1.00 51.38 87 ASN A C 1
ATOM 695 O O . ASN A 1 87 ? 4.732 21.745 4.473 1.00 51.38 87 ASN A O 1
ATOM 699 N N . THR A 1 88 ? 4.292 20.505 6.294 1.00 58.94 88 THR A N 1
ATOM 700 C CA . THR A 1 88 ? 3.953 19.275 5.585 1.00 58.94 88 THR A CA 1
ATOM 701 C C . THR A 1 88 ? 2.719 19.469 4.702 1.00 58.94 88 THR A C 1
ATOM 703 O O . THR A 1 88 ? 1.632 19.794 5.185 1.00 58.94 88 THR A O 1
ATOM 706 N N . LYS A 1 89 ? 2.861 19.259 3.391 1.00 76.75 89 LYS A N 1
ATOM 707 C CA . LYS A 1 89 ? 1.754 19.372 2.431 1.00 76.75 89 LYS A CA 1
ATOM 708 C C . LYS A 1 89 ? 1.169 17.988 2.156 1.00 76.75 89 LYS A C 1
ATOM 710 O O . LYS A 1 89 ? 1.901 17.073 1.806 1.00 76.75 89 LYS A O 1
ATOM 715 N N . ASN A 1 90 ? -0.146 17.823 2.259 1.00 80.25 90 ASN A N 1
ATOM 716 C CA . ASN A 1 90 ? -0.790 16.563 1.872 1.00 80.25 90 ASN A CA 1
ATOM 717 C C . ASN A 1 90 ? -0.692 16.331 0.357 1.00 80.25 90 ASN A C 1
ATOM 719 O O . ASN A 1 90 ? -0.801 17.275 -0.435 1.00 80.25 90 ASN A O 1
ATOM 723 N N . ILE A 1 91 ? -0.547 15.066 -0.044 1.00 85.25 91 ILE A N 1
ATOM 724 C CA . ILE A 1 91 ? -0.724 14.659 -1.437 1.00 85.25 91 ILE A CA 1
ATOM 725 C C . ILE A 1 91 ? -2.156 14.994 -1.865 1.00 85.25 91 ILE A C 1
ATOM 727 O O . ILE A 1 91 ? -3.129 14.675 -1.180 1.00 85.25 91 ILE A O 1
ATOM 731 N N . VAL A 1 92 ? -2.279 15.651 -3.016 1.00 90.38 92 VAL A N 1
ATOM 732 C CA . VAL A 1 92 ? -3.569 15.918 -3.652 1.00 90.38 92 VAL A CA 1
ATOM 733 C C . VAL A 1 92 ? -3.950 14.696 -4.479 1.00 90.38 92 VAL A C 1
ATOM 735 O O . VAL A 1 92 ? -3.195 14.313 -5.366 1.00 90.38 92 VAL A O 1
ATOM 738 N N . ILE A 1 93 ? -5.122 14.122 -4.206 1.00 92.38 93 ILE A N 1
ATOM 739 C CA . ILE A 1 93 ? -5.703 13.024 -4.988 1.00 92.38 93 ILE A CA 1
ATOM 740 C C . ILE A 1 93 ? -6.798 13.610 -5.877 1.00 92.38 93 ILE A C 1
ATOM 742 O O . ILE A 1 93 ? -7.743 14.233 -5.386 1.00 92.38 93 ILE A O 1
ATOM 746 N N . ASN A 1 94 ? -6.671 13.441 -7.189 1.00 94.62 94 ASN A N 1
ATOM 747 C CA . ASN A 1 94 ? -7.625 14.006 -8.138 1.00 94.62 94 ASN A CA 1
ATOM 748 C C . ASN A 1 94 ? -8.882 13.136 -8.266 1.00 94.62 94 ASN A C 1
ATOM 750 O O . ASN A 1 94 ? -8.877 11.933 -8.013 1.00 94.62 94 ASN A O 1
ATOM 754 N N . LYS A 1 95 ? -9.990 13.732 -8.722 1.00 95.38 95 LYS A N 1
ATOM 755 C CA . LYS A 1 95 ? -11.212 12.969 -9.009 1.00 95.38 95 LYS A CA 1
ATOM 756 C C . LYS A 1 95 ? -10.931 11.904 -10.075 1.00 95.38 95 LYS A C 1
ATOM 758 O O . LYS A 1 95 ? -10.525 12.237 -11.184 1.00 95.38 95 LYS A O 1
ATOM 763 N N . GLY A 1 96 ? -11.239 10.649 -9.750 1.00 96.50 96 GLY A N 1
ATOM 764 C CA . GLY A 1 96 ? -11.020 9.498 -10.632 1.00 96.50 96 GLY A CA 1
ATOM 765 C C . GLY A 1 96 ? -9.619 8.893 -10.532 1.00 96.50 96 GLY A C 1
ATOM 766 O O . GLY A 1 96 ? -9.373 7.871 -11.163 1.00 96.50 96 GLY A O 1
ATOM 767 N N . GLU A 1 97 ? -8.725 9.485 -9.738 1.00 96.12 97 GLU A N 1
ATOM 768 C CA . GLU A 1 97 ? -7.451 8.871 -9.379 1.00 96.12 97 GLU A CA 1
ATOM 769 C C . GLU A 1 97 ? -7.685 7.717 -8.395 1.00 96.12 97 GLU A C 1
ATOM 771 O O . GLU A 1 97 ? -8.521 7.805 -7.492 1.00 96.12 97 GLU A O 1
ATOM 776 N N . GLU A 1 98 ? -6.962 6.618 -8.587 1.00 96.00 98 GLU A N 1
ATOM 777 C CA . GLU A 1 98 ? -7.040 5.458 -7.707 1.00 96.00 98 GLU A CA 1
ATOM 778 C C . GLU A 1 98 ? -6.438 5.775 -6.333 1.00 96.00 98 GLU A C 1
ATOM 780 O O . GLU A 1 98 ? -5.346 6.337 -6.224 1.00 96.00 98 GLU A O 1
ATOM 785 N N . ILE A 1 99 ? -7.135 5.373 -5.271 1.00 95.44 99 ILE A N 1
ATOM 786 C CA . ILE A 1 99 ? -6.613 5.438 -3.905 1.00 95.44 99 ILE A CA 1
ATOM 787 C C . ILE A 1 99 ? -5.815 4.163 -3.643 1.00 95.44 99 ILE A C 1
ATOM 789 O O . ILE A 1 99 ? -6.362 3.061 -3.709 1.00 95.44 99 ILE A O 1
ATOM 793 N N . THR A 1 100 ? -4.537 4.318 -3.305 1.00 96.62 100 THR A N 1
ATOM 794 C CA . THR A 1 100 ? -3.631 3.202 -3.015 1.00 96.62 100 THR A CA 1
ATOM 795 C C . THR A 1 100 ? -3.006 3.341 -1.633 1.00 96.62 100 THR A C 1
ATOM 797 O O . THR A 1 100 ? -2.715 4.449 -1.178 1.00 96.62 100 THR A O 1
ATOM 800 N N . ILE A 1 101 ? -2.773 2.201 -0.982 1.00 95.56 101 ILE A N 1
ATOM 801 C CA . ILE A 1 101 ? -2.062 2.083 0.299 1.00 95.56 101 ILE A CA 1
ATOM 802 C C . ILE A 1 101 ? -0.835 1.176 0.141 1.00 95.56 101 ILE A C 1
ATOM 804 O O . ILE A 1 101 ? -0.698 0.466 -0.855 1.00 95.56 101 ILE A O 1
ATOM 808 N N . SER A 1 102 ? 0.085 1.175 1.107 1.00 95.44 102 SER A N 1
ATOM 809 C CA . SER A 1 102 ? 1.114 0.128 1.162 1.00 95.44 102 SER A CA 1
ATOM 810 C C . SER A 1 102 ? 0.580 -1.071 1.940 1.00 95.44 102 SER A C 1
ATOM 812 O O . SER A 1 102 ? -0.034 -0.905 2.987 1.00 95.44 102 SER A O 1
ATOM 814 N N . TYR A 1 103 ? 0.829 -2.277 1.431 1.00 95.88 103 TYR A N 1
ATOM 815 C CA . TYR A 1 103 ? 0.594 -3.528 2.161 1.00 95.88 103 TYR A CA 1
ATOM 816 C C . TYR A 1 103 ? 1.858 -3.971 2.905 1.00 95.88 103 TYR A C 1
ATOM 818 O O . TYR A 1 103 ? 1.803 -4.841 3.762 1.00 95.88 103 TYR A O 1
ATOM 826 N N . LEU A 1 104 ? 2.990 -3.362 2.550 1.00 95.31 104 LEU A N 1
ATOM 827 C CA . LEU A 1 104 ? 4.288 -3.568 3.164 1.00 95.31 104 LEU A CA 1
ATOM 828 C C . LEU A 1 104 ? 4.482 -2.541 4.280 1.00 95.31 104 LEU A C 1
ATOM 830 O O . LEU A 1 104 ? 4.087 -1.378 4.124 1.00 95.31 104 LEU A O 1
ATOM 834 N N . SER A 1 105 ? 5.126 -2.968 5.358 1.00 91.62 105 SER A N 1
ATOM 835 C CA . SER A 1 105 ? 5.631 -2.106 6.425 1.00 91.62 105 SER A CA 1
ATOM 836 C C . SER A 1 105 ? 6.713 -1.142 5.923 1.00 91.62 105 SER A C 1
ATOM 838 O O . SER A 1 105 ? 7.240 -1.276 4.816 1.00 91.62 105 SER A O 1
ATOM 840 N N . GLU A 1 106 ? 7.062 -0.157 6.749 1.00 88.75 106 GLU A N 1
ATOM 841 C CA . GLU A 1 106 ? 8.115 0.814 6.434 1.00 88.75 106 GLU A CA 1
ATOM 842 C C . GLU A 1 106 ? 9.469 0.137 6.192 1.00 88.75 106 GLU A C 1
ATOM 844 O O . GLU A 1 106 ? 10.127 0.439 5.197 1.00 88.75 106 GLU A O 1
ATOM 849 N N . ASP A 1 107 ? 9.835 -0.846 7.019 1.00 92.12 107 ASP A N 1
ATOM 850 C CA . ASP A 1 107 ? 11.076 -1.610 6.859 1.00 92.12 107 ASP A CA 1
ATOM 851 C C . ASP A 1 107 ? 11.068 -2.451 5.574 1.00 92.12 107 ASP A C 1
ATOM 853 O O . ASP A 1 107 ? 12.048 -2.481 4.828 1.00 92.12 107 ASP A O 1
ATOM 857 N N . GLU A 1 108 ? 9.943 -3.095 5.254 1.00 96.00 108 GLU A N 1
ATOM 858 C CA . GLU A 1 108 ? 9.801 -3.858 4.009 1.00 96.00 108 GLU A CA 1
ATOM 859 C C . GLU A 1 108 ? 9.854 -2.954 2.771 1.00 96.00 108 GLU A C 1
ATOM 861 O O . GLU A 1 108 ? 10.347 -3.360 1.717 1.00 96.00 108 GLU A O 1
ATOM 866 N N . LEU A 1 109 ? 9.411 -1.698 2.881 1.00 95.31 109 LEU A N 1
ATOM 867 C CA . LEU A 1 109 ? 9.549 -0.708 1.813 1.00 95.31 109 LEU A CA 1
ATOM 868 C C . LEU A 1 109 ? 11.005 -0.288 1.569 1.00 95.31 109 LEU A C 1
ATOM 870 O O . LEU A 1 109 ? 11.285 0.226 0.480 1.00 95.31 109 LEU A O 1
ATOM 874 N N . LEU A 1 110 ? 11.923 -0.507 2.515 1.00 95.31 110 LEU A N 1
ATOM 875 C CA . LEU A 1 110 ? 13.363 -0.277 2.334 1.00 95.31 110 LEU A CA 1
ATOM 876 C C . LEU A 1 110 ? 14.054 -1.424 1.580 1.00 95.31 110 LEU A C 1
ATOM 878 O O . LEU A 1 110 ? 15.173 -1.252 1.094 1.00 95.31 110 LEU A O 1
ATOM 882 N N . LEU A 1 111 ? 13.396 -2.579 1.439 1.00 96.19 111 LEU A N 1
ATOM 883 C CA . LEU A 1 111 ? 13.947 -3.730 0.724 1.00 96.19 111 LEU A CA 1
ATOM 884 C C . LEU A 1 111 ? 14.070 -3.458 -0.787 1.00 96.19 111 LEU A C 1
ATOM 886 O O . LEU A 1 111 ? 13.300 -2.663 -1.340 1.00 96.19 111 LEU A O 1
ATOM 890 N N . PRO A 1 112 ? 14.986 -4.143 -1.500 1.00 96.69 112 PRO A N 1
ATOM 891 C CA . PRO A 1 112 ? 15.085 -4.067 -2.958 1.00 96.69 112 PRO A CA 1
ATOM 892 C C . PRO A 1 112 ? 13.789 -4.477 -3.671 1.00 96.69 112 PRO A C 1
ATOM 894 O O . PRO A 1 112 ? 13.012 -5.284 -3.160 1.00 96.69 112 PRO A O 1
ATOM 897 N N . VAL A 1 113 ? 13.580 -3.979 -4.896 1.00 97.56 113 VAL A N 1
ATOM 898 C CA . VAL A 1 113 ? 12.373 -4.259 -5.702 1.00 97.56 113 VAL A CA 1
ATOM 899 C C . VAL A 1 113 ? 12.054 -5.751 -5.838 1.00 97.56 113 VAL A C 1
ATOM 901 O O . VAL A 1 113 ? 10.885 -6.130 -5.764 1.00 97.56 113 VAL A O 1
ATOM 904 N N . SER A 1 114 ? 13.075 -6.596 -6.000 1.00 96.75 114 SER A N 1
ATOM 905 C CA . SER A 1 114 ? 12.916 -8.048 -6.111 1.00 96.75 114 SER A CA 1
ATOM 906 C C . SER A 1 114 ? 12.305 -8.647 -4.849 1.00 96.75 114 SER A C 1
ATOM 908 O O . SER A 1 114 ? 11.393 -9.465 -4.937 1.00 96.75 114 SER A O 1
ATOM 910 N N . GLU A 1 115 ? 12.759 -8.199 -3.683 1.00 98.12 115 GLU A N 1
ATOM 911 C CA . GLU A 1 115 ? 12.311 -8.718 -2.398 1.00 98.12 115 GLU A CA 1
ATOM 912 C C . GLU A 1 115 ? 10.913 -8.209 -2.042 1.00 98.12 115 GLU A C 1
ATOM 914 O O . GLU A 1 115 ? 10.058 -8.994 -1.638 1.00 98.12 115 GLU A O 1
ATOM 919 N N . ARG A 1 116 ? 10.618 -6.930 -2.313 1.00 98.25 116 ARG A N 1
ATOM 920 C CA . ARG A 1 116 ? 9.254 -6.396 -2.159 1.00 98.25 116 ARG A CA 1
ATOM 921 C C . ARG A 1 116 ? 8.250 -7.155 -3.026 1.00 98.25 116 ARG A C 1
ATOM 923 O O . ARG A 1 116 ? 7.175 -7.516 -2.558 1.00 98.25 116 ARG A O 1
ATOM 930 N N . ARG A 1 117 ? 8.595 -7.434 -4.289 1.00 98.25 117 ARG A N 1
ATOM 931 C CA . ARG A 1 117 ? 7.751 -8.235 -5.192 1.00 98.25 117 ARG A CA 1
ATOM 932 C C . ARG A 1 117 ? 7.605 -9.676 -4.723 1.00 98.25 117 ARG A C 1
ATOM 934 O O . ARG A 1 117 ? 6.514 -10.220 -4.842 1.00 98.25 117 ARG A O 1
ATOM 941 N N . ARG A 1 118 ? 8.666 -10.276 -4.175 1.00 98.31 118 ARG A N 1
ATOM 942 C CA . ARG A 1 118 ? 8.623 -11.624 -3.599 1.00 98.31 118 ARG A CA 1
ATOM 943 C C . ARG A 1 118 ? 7.611 -11.705 -2.453 1.00 98.31 118 ARG A C 1
ATOM 945 O O . ARG A 1 118 ? 6.784 -12.610 -2.469 1.00 98.31 118 ARG A O 1
ATOM 952 N N . LEU A 1 119 ? 7.648 -10.754 -1.513 1.00 98.44 119 LEU A N 1
ATOM 953 C CA . LEU A 1 119 ? 6.692 -10.666 -0.399 1.00 98.44 119 LEU A CA 1
ATOM 954 C C . LEU A 1 119 ? 5.253 -10.495 -0.905 1.00 98.44 119 LEU A C 1
ATOM 956 O O . LEU A 1 119 ? 4.371 -11.269 -0.548 1.00 98.44 119 LEU A O 1
ATOM 960 N N . LEU A 1 120 ? 5.024 -9.545 -1.817 1.00 98.50 120 LEU A N 1
ATOM 961 C CA . LEU A 1 120 ? 3.689 -9.291 -2.372 1.00 98.50 120 LEU A CA 1
ATOM 962 C C . LEU A 1 120 ? 3.125 -10.487 -3.148 1.00 98.50 120 LEU A C 1
ATOM 964 O O . LEU A 1 120 ? 1.939 -10.793 -3.039 1.00 98.50 120 LEU A O 1
ATOM 968 N N . LEU A 1 121 ? 3.967 -11.193 -3.900 1.00 98.44 121 LEU A N 1
ATOM 969 C CA . LEU A 1 121 ? 3.553 -12.393 -4.615 1.00 98.44 121 LEU A CA 1
ATOM 970 C C . LEU A 1 121 ? 3.210 -13.530 -3.647 1.00 98.44 121 LEU A C 1
ATOM 972 O O . LEU A 1 121 ? 2.234 -14.240 -3.871 1.00 98.44 121 LEU A O 1
ATOM 976 N N . GLN A 1 122 ? 3.996 -13.694 -2.583 1.00 98.25 122 GLN A N 1
ATOM 977 C CA . GLN A 1 122 ? 3.793 -14.738 -1.584 1.00 98.25 122 GLN A CA 1
ATOM 978 C C . GLN A 1 122 ? 2.509 -14.518 -0.770 1.00 98.25 122 GLN A C 1
ATOM 980 O O . GLN A 1 122 ? 1.732 -15.458 -0.610 1.00 98.25 122 GLN A O 1
ATOM 985 N N . ASP A 1 123 ? 2.284 -13.296 -0.288 1.00 97.12 123 ASP A N 1
ATOM 986 C CA . ASP A 1 123 ? 1.222 -13.012 0.684 1.00 97.12 123 ASP A CA 1
ATOM 987 C C . ASP A 1 123 ? -0.084 -12.547 0.020 1.00 97.12 123 ASP A C 1
ATOM 989 O O . ASP A 1 123 ? -1.169 -12.759 0.562 1.00 97.12 123 ASP A O 1
ATOM 993 N N . TYR A 1 124 ? 0.005 -11.949 -1.174 1.00 97.44 124 TYR A N 1
ATOM 994 C CA . TYR A 1 124 ? -1.135 -11.341 -1.871 1.00 97.44 124 TYR A CA 1
ATOM 995 C C . TYR A 1 124 ? -1.325 -11.828 -3.315 1.00 97.44 124 TYR A C 1
ATOM 997 O O . TYR A 1 124 ? -2.324 -11.484 -3.945 1.00 97.44 124 TYR A O 1
ATOM 1005 N N . GLY A 1 125 ? -0.405 -12.631 -3.859 1.00 98.12 125 GLY A N 1
ATOM 1006 C CA . GLY A 1 125 ? -0.584 -13.285 -5.158 1.00 98.12 125 GLY A CA 1
ATOM 1007 C C . GLY A 1 125 ? -0.430 -12.381 -6.387 1.00 98.12 125 GLY A C 1
ATOM 1008 O O . GLY A 1 125 ? -0.941 -12.733 -7.449 1.00 98.12 125 GLY A O 1
ATOM 1009 N N . PHE A 1 126 ? 0.258 -11.236 -6.285 1.00 98.38 12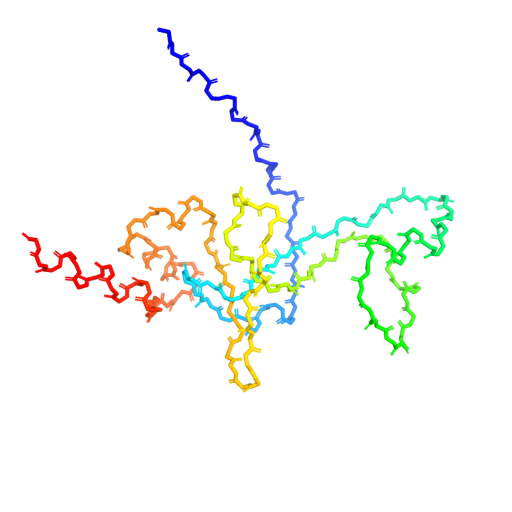6 PHE A N 1
ATOM 1010 C CA . PHE A 1 126 ? 0.499 -10.345 -7.429 1.00 98.38 126 PHE A CA 1
ATOM 1011 C C . PHE A 1 126 ? 1.924 -9.771 -7.458 1.00 98.38 126 PHE A C 1
ATOM 1013 O O . PHE A 1 126 ? 2.600 -9.670 -6.437 1.00 98.38 126 PHE A O 1
ATOM 1020 N N . GLU A 1 127 ? 2.371 -9.336 -8.641 1.00 97.81 127 GLU A N 1
ATOM 1021 C CA . GLU A 1 127 ? 3.631 -8.606 -8.814 1.00 97.81 127 GLU A CA 1
ATOM 1022 C C . GLU A 1 127 ? 3.375 -7.095 -8.936 1.00 97.81 127 GLU A C 1
ATOM 1024 O O . GLU A 1 127 ? 2.601 -6.639 -9.779 1.00 97.81 127 GLU A O 1
ATOM 1029 N N . CYS A 1 128 ? 4.038 -6.292 -8.099 1.00 98.19 128 CYS A N 1
ATOM 1030 C CA . CYS A 1 128 ? 3.858 -4.842 -8.100 1.00 98.19 128 CYS A CA 1
ATOM 1031 C C . CYS A 1 128 ? 4.513 -4.167 -9.316 1.00 98.19 128 CYS A C 1
ATOM 1033 O O . CYS A 1 128 ? 5.727 -4.263 -9.532 1.00 98.19 128 CYS A O 1
ATOM 1035 N N . ASN A 1 129 ? 3.712 -3.388 -10.045 1.00 97.12 129 ASN A N 1
ATOM 1036 C CA . ASN A 1 129 ? 4.120 -2.617 -11.223 1.0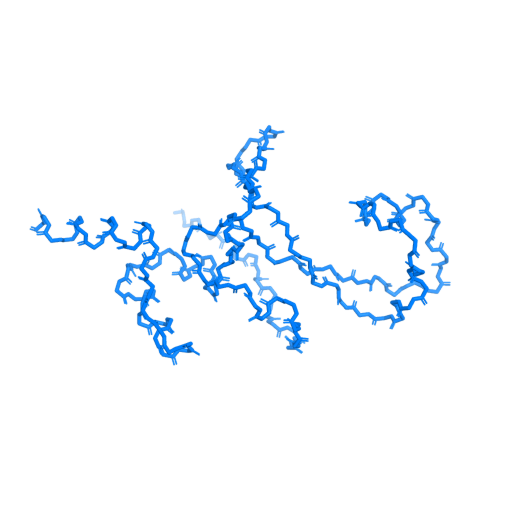0 97.12 129 ASN A CA 1
ATOM 1037 C C . ASN A 1 129 ? 4.015 -1.097 -11.025 1.00 97.12 129 ASN A C 1
ATOM 1039 O O . ASN A 1 129 ? 3.931 -0.356 -12.000 1.00 97.12 129 ASN A O 1
ATOM 1043 N N . CYS A 1 130 ? 4.034 -0.617 -9.776 1.00 97.62 130 CYS A N 1
ATOM 1044 C CA . CYS A 1 130 ? 4.015 0.821 -9.502 1.00 97.62 130 CYS A CA 1
ATOM 1045 C C . CYS A 1 130 ? 5.249 1.539 -10.107 1.00 97.62 130 CYS A C 1
ATOM 1047 O O . CYS A 1 130 ? 6.290 0.896 -10.314 1.00 97.62 130 CYS A O 1
ATOM 1049 N N . PRO A 1 131 ? 5.188 2.869 -10.327 1.00 96.62 131 PRO A N 1
ATOM 1050 C CA . PRO A 1 131 ? 6.284 3.627 -10.938 1.00 96.62 131 PRO A CA 1
ATOM 1051 C C . PRO A 1 131 ? 7.635 3.441 -10.235 1.00 96.62 131 PRO A C 1
ATOM 1053 O O . PRO A 1 131 ? 8.660 3.292 -10.898 1.00 96.62 131 PRO A O 1
ATOM 1056 N N . ARG A 1 132 ? 7.643 3.359 -8.895 1.00 96.56 132 ARG A N 1
ATOM 1057 C CA . ARG A 1 132 ? 8.859 3.084 -8.112 1.00 96.56 132 ARG A CA 1
ATOM 1058 C C . ARG A 1 132 ? 9.499 1.747 -8.499 1.00 96.56 132 ARG A C 1
ATOM 1060 O O . ARG A 1 132 ? 10.687 1.707 -8.804 1.00 96.56 132 ARG A O 1
ATOM 1067 N N . CYS A 1 133 ? 8.721 0.663 -8.532 1.00 97.50 133 CYS A N 1
ATOM 1068 C CA . CYS A 1 133 ? 9.230 -0.666 -8.889 1.00 97.50 133 CYS A CA 1
ATOM 1069 C C . CYS A 1 133 ? 9.736 -0.724 -10.337 1.00 97.50 133 CYS A C 1
ATOM 1071 O O . CYS A 1 133 ? 10.762 -1.351 -10.606 1.00 97.50 133 CYS A O 1
ATOM 1073 N N . GLN A 1 134 ? 9.053 -0.056 -11.270 1.00 96.75 134 GLN A N 1
ATOM 1074 C CA . GLN A 1 134 ? 9.487 0.006 -12.669 1.00 96.75 134 GLN A CA 1
ATOM 1075 C C . GLN A 1 134 ? 10.831 0.735 -12.816 1.00 96.75 134 GLN A C 1
ATOM 1077 O O . GLN A 1 134 ? 11.743 0.214 -13.458 1.00 96.75 134 GLN A O 1
ATOM 1082 N N . LEU A 1 135 ? 10.984 1.898 -12.174 1.00 95.62 135 LEU A N 1
ATOM 1083 C CA . LEU A 1 135 ? 12.227 2.677 -12.200 1.00 95.62 135 LEU A CA 1
ATOM 1084 C C . LEU A 1 135 ? 13.401 1.916 -11.571 1.00 95.62 135 LEU A C 1
ATOM 1086 O O . LEU A 1 135 ? 14.477 1.841 -12.164 1.00 95.62 135 LEU A O 1
ATOM 1090 N N . GLU A 1 136 ? 13.190 1.314 -10.399 1.00 95.25 136 GLU A N 1
ATOM 1091 C CA . GLU A 1 136 ? 14.218 0.523 -9.714 1.00 95.25 136 GLU A CA 1
ATOM 1092 C C . GLU A 1 136 ? 14.665 -0.685 -10.556 1.00 95.25 136 GLU A C 1
ATOM 1094 O O . GLU A 1 136 ? 15.860 -0.966 -10.632 1.00 95.25 136 GLU A O 1
ATOM 1099 N N . THR A 1 137 ? 13.742 -1.347 -11.266 1.00 92.25 137 THR A N 1
ATOM 1100 C CA . THR A 1 137 ? 14.069 -2.474 -12.161 1.00 92.25 137 THR A CA 1
ATOM 1101 C C . THR A 1 137 ? 14.965 -2.039 -13.326 1.00 92.25 137 THR A C 1
ATOM 1103 O O . THR A 1 137 ? 15.952 -2.708 -13.629 1.00 92.25 137 THR A O 1
ATOM 1106 N N . ILE A 1 138 ? 14.657 -0.904 -13.964 1.00 88.25 138 ILE A N 1
ATOM 1107 C CA . ILE A 1 138 ? 15.458 -0.363 -15.077 1.00 88.25 138 ILE A CA 1
ATOM 1108 C C . ILE A 1 138 ? 16.876 -0.017 -14.611 1.00 88.25 138 ILE A C 1
ATOM 1110 O O . ILE A 1 138 ? 17.841 -0.254 -15.335 1.00 88.25 138 ILE A O 1
ATOM 1114 N N . ASN A 1 139 ? 17.013 0.546 -13.411 1.00 80.25 139 ASN A N 1
ATOM 1115 C CA . ASN A 1 139 ? 18.312 0.949 -12.879 1.00 80.25 139 ASN A CA 1
ATOM 1116 C C . ASN A 1 139 ? 19.219 -0.248 -12.566 1.00 80.25 139 ASN A C 1
ATOM 1118 O O . ASN A 1 139 ? 20.425 -0.139 -12.762 1.00 80.25 139 ASN A O 1
ATOM 1122 N N . ILE A 1 140 ? 18.655 -1.388 -12.154 1.00 78.38 140 ILE A N 1
ATOM 1123 C CA . ILE A 1 140 ? 19.413 -2.632 -11.943 1.00 78.38 140 ILE A CA 1
ATOM 1124 C C . ILE A 1 140 ? 19.952 -3.189 -13.271 1.00 78.38 140 ILE A C 1
ATOM 1126 O O . ILE A 1 140 ? 21.067 -3.685 -13.311 1.00 78.38 140 ILE A O 1
ATOM 1130 N N . GLN A 1 141 ? 19.203 -3.075 -14.373 1.00 67.25 141 GLN A N 1
ATOM 1131 C CA . GLN A 1 141 ? 19.624 -3.588 -15.690 1.00 67.25 141 GLN A CA 1
ATOM 1132 C C . GLN A 1 141 ? 20.733 -2.762 -16.366 1.00 67.25 141 GLN A C 1
ATOM 1134 O O . GLN A 1 141 ? 21.290 -3.194 -17.373 1.00 67.25 141 GLN A O 1
ATOM 1139 N N . LYS A 1 142 ? 21.015 -1.556 -15.863 1.00 59.22 142 LYS A N 1
ATOM 1140 C CA . LYS A 1 142 ? 22.041 -0.644 -16.396 1.00 59.22 142 LYS A CA 1
ATOM 1141 C C . LYS A 1 142 ? 23.389 -0.745 -15.667 1.00 59.22 142 LYS A C 1
ATOM 1143 O O . LYS A 1 142 ? 24.294 0.014 -16.012 1.00 59.22 142 LYS A O 1
ATOM 1148 N N . GLN A 1 143 ? 23.496 -1.616 -14.664 1.00 51.44 143 GLN A N 1
ATOM 1149 C CA . GLN A 1 143 ? 24.717 -1.909 -13.904 1.00 51.44 143 GLN A CA 1
ATOM 1150 C C . GLN A 1 143 ? 25.312 -3.238 -14.367 1.00 51.44 143 GLN A C 1
ATOM 1152 O O . GLN A 1 143 ? 26.559 -3.319 -14.400 1.00 51.44 143 GLN A O 1
#

Foldseek 3Di:
DDPPPPPPPPPDPPDDDDDPVVVPAAADLDFQKEKDKDFDDDDPDPPPVVNCCVVVPDDPPDDDPVPCPGDIDIDIDGDWDDPPDPVIDGRDADVPRGGHYHPDDPVLSVDQLVSVQVVCCVPPNDGDDHPVSVVSVVVVVVD

Radius of gyration: 19.19 Å; chains: 1; bounding box: 57×38×48 Å

Sequence (143 aa):
MTLHLNQEQIPKAIGLGVFMLHSNCNHSCIPNSEAVVYKIPQTSEQLDNEQIEKEFSFSYQGQNLEILREGALLRLVTKRLDDQDQNTKNIVINKGEEITISYLSEDELLLPVSERRRLLLQDYGFECNCPRCQLETINIQKQ

pLDDT: mean 74.18, std 22.21, range [31.05, 98.5]

Secondary structure (DSSP, 8-state):
---------PPPP------TTGGGPEE-SS-SEEEEEEEPP--SS---HHHHHHHS-S--TTS-GGG--S-EEEEEEEPEE-TTSSSPEEPPPPTTPPPEE-SS-HHHHTS-HHHHHHHHHHHHS-----HHHHHHHHHHHT-

Organism: NCBI:txid222440

InterPro domains:
  IPR046341 SET domain superfamily [G3DSA:2.170.270.10] (2-138)
  IPR046341 SET domain superfamily [SSF82199] (3-128)
  IPR046341 SET domain superfamily [SSF82199] (93-133)
  IPR050869 Histone-lysine N-methyltransferase [PTHR12197] (11-135)